Protein AF-A0A6J5KJ49-F1 (afdb_monomer)

Solvent-accessible surface area (backbone atoms only — not comparable to full-atom values): 6806 Å² total; per-residue (Å²): 137,83,83,77,79,70,84,83,79,67,76,84,74,72,82,83,77,81,93,71,60,79,87,73,70,69,66,48,43,91,82,48,82,86,81,85,76,78,80,58,76,76,77,91,36,68,55,59,63,62,57,46,61,72,64,71,74,80,80,66,90,88,57,79,77,85,80,76,70,93,54,81,57,48,60,55,72,43,35,35,68,46,40,68,31,56,62,63,75,73,41,88,72,67,77,130

Mean predicted aligned error: 12.65 Å

InterPro domains:
  IPR007859 ETF-QO/FixX, C-terminal domain [PF05187] (42-92)
  IPR040156 Electron transfer flavoprotein-ubiquinone oxidoreductase [PTHR10617] (15-89)

Sequence (96 aa):
MRFKRDASATNWIRILKHAQSDHEMLKPASECRKIDYPKPDGKLTFDRLSSVFLSYTNYDDNQPAHLTLKDPAVPINVNLRHYAGPRKSLLPGWRL

Secondary structure (DSSP, 8-state):
------GGGSSS---PPPSS-GGG-PPPGGGSPPP-PPPP-SSS---HHHHHHHTT----TTSPPSS--S-SSHIIIIIIHHHS-THHHHSTT---

Organism: NCBI:txid252970

pLDDT: mean 72.79, std 13.17, range [36.06, 86.69]

Nearest PDB structures (foldseek):
  2gmj-assembly1_A  TM=9.542E-01  e=9.829E-06  Sus scrofa

Structure (mmCIF, N/CA/C/O backbone):
data_AF-A0A6J5KJ49-F1
#
_entry.id   AF-A0A6J5KJ49-F1
#
loop_
_atom_site.group_PDB
_atom_site.id
_atom_site.type_symbol
_atom_site.label_atom_id
_atom_site.label_alt_id
_atom_site.label_comp_id
_atom_site.label_asym_id
_atom_site.label_entity_id
_atom_site.label_seq_id
_atom_site.pdbx_PDB_ins_code
_atom_site.Cartn_x
_atom_site.Cartn_y
_atom_site.Cartn_z
_atom_site.occupancy
_atom_site.B_iso_or_equiv
_atom_site.auth_seq_id
_atom_site.auth_comp_id
_atom_site.auth_asym_id
_atom_site.auth_atom_id
_atom_site.pdbx_PDB_model_num
ATOM 1 N N . MET A 1 1 ? 39.223 44.443 4.321 1.00 36.56 1 MET A N 1
ATOM 2 C CA . MET A 1 1 ? 38.906 43.455 5.377 1.00 36.56 1 MET A CA 1
ATOM 3 C C . MET A 1 1 ? 38.173 42.277 4.743 1.00 36.56 1 MET A C 1
ATOM 5 O O . MET A 1 1 ? 37.061 42.457 4.272 1.00 36.56 1 MET A O 1
ATOM 9 N N . ARG A 1 2 ? 38.811 41.103 4.626 1.00 40.94 2 ARG A N 1
ATOM 10 C CA . ARG A 1 2 ? 38.161 39.875 4.132 1.00 40.94 2 ARG A CA 1
ATOM 11 C C . ARG A 1 2 ? 37.719 39.059 5.344 1.00 40.94 2 ARG A C 1
ATOM 13 O O . ARG A 1 2 ? 38.571 38.577 6.084 1.00 40.94 2 ARG A O 1
ATOM 20 N N . PHE A 1 3 ? 36.411 38.933 5.549 1.00 43.44 3 PHE A N 1
ATOM 21 C CA . PHE A 1 3 ? 35.847 38.014 6.536 1.00 43.44 3 PHE A CA 1
ATOM 22 C C . PHE A 1 3 ? 36.212 36.581 6.130 1.00 43.44 3 PHE A C 1
ATOM 24 O O . PHE A 1 3 ? 35.725 36.066 5.122 1.00 43.44 3 PHE 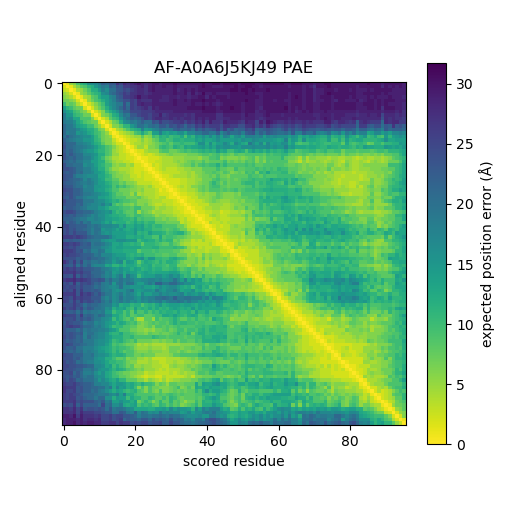A O 1
ATOM 31 N N . LYS A 1 4 ? 37.108 35.944 6.889 1.00 48.72 4 LYS A N 1
ATOM 32 C CA . LYS A 1 4 ? 37.322 34.498 6.806 1.00 48.72 4 LYS A CA 1
ATOM 33 C C . LYS A 1 4 ? 36.069 33.834 7.384 1.00 48.72 4 LYS A C 1
ATOM 35 O O . LYS A 1 4 ? 35.791 33.993 8.566 1.00 48.72 4 LYS A O 1
ATOM 40 N N . ARG A 1 5 ? 35.295 33.141 6.544 1.00 55.66 5 ARG A N 1
ATOM 41 C CA . ARG A 1 5 ? 34.233 32.238 7.007 1.00 55.66 5 ARG A CA 1
ATOM 42 C C . ARG A 1 5 ? 34.914 31.093 7.754 1.00 55.66 5 ARG A C 1
ATOM 44 O O . ARG A 1 5 ? 35.646 30.323 7.139 1.00 55.66 5 ARG A O 1
ATOM 51 N N . ASP A 1 6 ? 34.723 31.044 9.066 1.00 53.47 6 ASP A N 1
ATOM 52 C CA . ASP A 1 6 ? 35.070 29.890 9.889 1.00 53.47 6 ASP A CA 1
ATOM 53 C C . ASP A 1 6 ? 34.285 28.665 9.380 1.00 53.47 6 ASP A C 1
ATOM 55 O O . ASP A 1 6 ? 33.064 28.713 9.216 1.00 53.47 6 ASP A O 1
ATOM 59 N N . ALA A 1 7 ? 35.005 27.584 9.082 1.00 56.62 7 ALA A N 1
ATOM 60 C CA . ALA A 1 7 ? 34.465 26.313 8.611 1.00 56.62 7 ALA A CA 1
ATOM 61 C C . ALA A 1 7 ? 33.765 25.493 9.719 1.00 56.62 7 ALA A C 1
ATOM 63 O O . ALA A 1 7 ? 33.246 24.415 9.438 1.00 56.62 7 ALA A O 1
ATOM 64 N N . SER A 1 8 ? 33.721 25.975 10.967 1.00 54.97 8 SER A N 1
ATOM 65 C CA . SER A 1 8 ? 33.135 25.252 12.104 1.00 54.97 8 SER A CA 1
ATOM 66 C C . SER A 1 8 ? 31.601 25.342 12.197 1.00 54.97 8 SER A C 1
ATOM 68 O O . SER A 1 8 ? 30.977 24.558 12.910 1.00 54.97 8 SER A O 1
ATOM 70 N N . ALA A 1 9 ? 30.958 26.226 11.425 1.00 54.09 9 ALA A N 1
ATOM 71 C CA . ALA A 1 9 ? 29.527 26.520 11.555 1.00 54.09 9 ALA A CA 1
ATOM 72 C C . ALA A 1 9 ? 28.598 25.751 10.592 1.00 54.09 9 ALA A C 1
ATOM 74 O O . ALA A 1 9 ? 27.425 26.097 10.489 1.00 54.09 9 ALA A O 1
ATOM 75 N N . THR A 1 10 ? 29.066 24.734 9.857 1.00 50.66 10 THR A N 1
ATOM 76 C CA . THR A 1 10 ? 28.249 24.052 8.818 1.00 50.66 10 THR A CA 1
ATOM 77 C C . THR A 1 10 ? 27.770 22.645 9.196 1.00 50.66 10 THR A C 1
ATOM 79 O O . THR A 1 10 ? 27.166 21.967 8.371 1.00 50.66 10 THR A O 1
ATOM 82 N N . ASN A 1 11 ? 28.003 22.183 10.431 1.0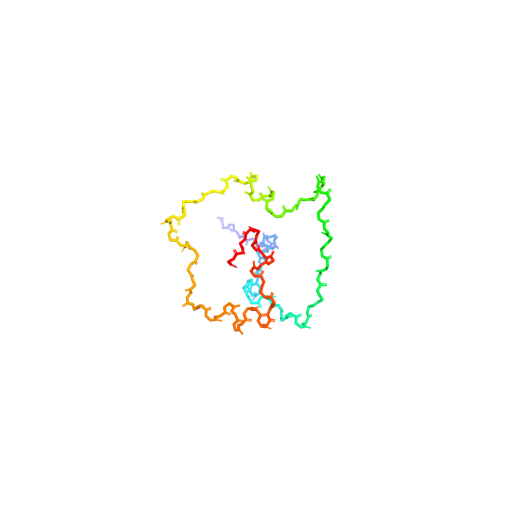0 56.12 11 ASN A N 1
ATOM 83 C CA . ASN A 1 11 ? 27.758 20.780 10.802 1.00 56.12 11 ASN A CA 1
ATOM 84 C C . ASN A 1 11 ? 26.393 20.495 11.471 1.00 56.12 11 ASN A C 1
ATOM 86 O O . ASN A 1 11 ? 26.129 19.363 11.866 1.00 56.12 11 ASN A O 1
ATOM 90 N N . TRP A 1 12 ? 25.517 21.499 11.606 1.00 54.31 12 TRP A N 1
ATOM 91 C CA . TRP A 1 12 ? 24.183 21.353 12.219 1.00 54.31 12 TRP A CA 1
ATOM 92 C C . TRP A 1 12 ? 23.066 21.073 11.203 1.00 54.31 12 TRP A C 1
ATOM 94 O O . TRP A 1 12 ? 22.009 20.578 11.581 1.00 54.31 12 TRP A O 1
ATOM 104 N N . ILE A 1 13 ? 23.309 21.300 9.908 1.00 64.94 13 ILE A N 1
ATOM 105 C CA . ILE A 1 13 ? 22.378 20.948 8.824 1.00 64.94 13 ILE A CA 1
ATOM 106 C C . ILE A 1 13 ? 22.905 19.692 8.122 1.00 64.94 13 ILE A C 1
ATOM 108 O O . ILE A 1 13 ? 23.301 19.704 6.957 1.00 64.94 13 ILE A O 1
ATOM 112 N N . ARG A 1 14 ? 22.983 18.580 8.857 1.00 67.19 14 ARG A N 1
ATOM 113 C CA . ARG A 1 14 ? 23.334 17.287 8.263 1.00 67.19 14 ARG A CA 1
ATOM 114 C C . ARG A 1 14 ? 22.105 16.723 7.552 1.00 67.19 14 ARG A C 1
ATOM 116 O O . ARG A 1 14 ? 21.222 16.160 8.188 1.00 67.19 14 ARG A O 1
ATOM 123 N N . ILE A 1 15 ? 22.063 16.855 6.228 1.00 77.69 15 ILE A N 1
ATOM 124 C CA . ILE A 1 15 ? 21.048 16.197 5.395 1.00 77.69 15 ILE A CA 1
ATOM 125 C C . ILE A 1 15 ? 21.330 14.690 5.417 1.00 77.69 15 ILE A C 1
ATOM 127 O O . ILE A 1 15 ? 22.344 14.228 4.885 1.00 77.69 15 ILE A O 1
ATOM 131 N N . LEU A 1 16 ? 20.456 13.921 6.068 1.00 81.75 16 LEU A N 1
ATOM 132 C CA . LEU A 1 16 ? 20.512 12.462 6.051 1.00 81.75 16 LEU A CA 1
ATOM 133 C C . LEU A 1 16 ? 20.078 11.966 4.668 1.00 81.75 16 LEU A C 1
ATOM 135 O O . LEU A 1 16 ? 19.041 12.373 4.152 1.00 81.75 16 LEU A O 1
ATOM 139 N N . LYS A 1 17 ? 20.894 11.106 4.055 1.00 80.56 17 LYS A N 1
ATOM 140 C CA . LYS A 1 17 ? 20.581 10.482 2.766 1.00 80.56 17 LYS A CA 1
ATOM 141 C C . LYS A 1 17 ? 19.946 9.118 3.005 1.00 80.56 17 LYS A C 1
ATOM 143 O O . LYS A 1 17 ? 20.449 8.347 3.821 1.00 80.56 17 LYS A O 1
ATOM 148 N N . HIS A 1 18 ? 18.888 8.810 2.264 1.00 80.12 18 HIS A N 1
ATOM 149 C CA . HIS A 1 18 ? 18.382 7.445 2.164 1.00 80.12 18 HIS A CA 1
ATOM 150 C C . HIS A 1 18 ? 19.379 6.583 1.381 1.00 80.12 18 HIS A C 1
ATOM 152 O O . HIS A 1 18 ? 19.993 7.055 0.424 1.00 80.12 18 HIS A O 1
ATOM 158 N N . ALA A 1 19 ? 19.566 5.337 1.818 1.00 81.25 19 ALA A N 1
ATOM 159 C CA . ALA A 1 19 ? 20.529 4.419 1.211 1.00 81.25 19 ALA A CA 1
ATOM 160 C C . ALA A 1 19 ? 19.970 3.690 -0.020 1.00 81.25 19 ALA A C 1
ATOM 162 O O . ALA A 1 19 ? 20.738 3.305 -0.896 1.00 81.25 19 ALA A O 1
ATOM 163 N N . GLN A 1 20 ? 18.653 3.486 -0.078 1.00 83.88 20 GLN A N 1
ATOM 164 C CA . GLN A 1 20 ? 17.975 2.695 -1.105 1.00 83.88 20 GLN A CA 1
ATOM 165 C C . GLN A 1 20 ? 16.606 3.297 -1.423 1.00 83.88 20 GLN A C 1
ATOM 167 O O . GLN A 1 20 ? 16.088 4.108 -0.653 1.00 83.88 20 GLN A O 1
ATOM 172 N N . SER A 1 21 ? 16.035 2.896 -2.558 1.00 85.75 21 SER A N 1
ATOM 173 C CA . SER A 1 21 ? 14.688 3.308 -2.959 1.00 85.75 21 SER A CA 1
ATOM 174 C C . SER A 1 21 ? 13.625 2.492 -2.220 1.00 85.75 21 SER A C 1
ATOM 176 O O . SER A 1 21 ? 13.787 1.285 -2.058 1.00 85.75 21 SER A O 1
ATOM 178 N N . ASP A 1 22 ? 12.487 3.099 -1.869 1.00 84.94 22 ASP A N 1
ATOM 179 C CA . ASP A 1 22 ? 11.418 2.431 -1.099 1.00 84.94 22 ASP A CA 1
ATOM 180 C C . ASP A 1 22 ? 10.917 1.121 -1.738 1.00 84.94 22 ASP A C 1
ATOM 182 O O . ASP A 1 22 ? 10.584 0.164 -1.039 1.00 84.94 22 ASP A O 1
ATOM 186 N N . HIS A 1 23 ? 10.896 1.043 -3.074 1.00 80.56 23 HIS A N 1
ATOM 187 C CA . HIS A 1 23 ? 10.439 -0.147 -3.801 1.00 80.56 23 HIS A CA 1
ATOM 188 C C . HIS A 1 23 ? 11.374 -1.362 -3.658 1.00 80.56 23 HIS A C 1
ATOM 190 O O . HIS A 1 23 ? 10.939 -2.488 -3.885 1.00 80.56 23 HIS A O 1
ATOM 196 N N . GLU A 1 24 ? 12.631 -1.146 -3.264 1.00 84.12 24 GLU A N 1
ATOM 197 C CA . GLU A 1 24 ? 13.638 -2.194 -3.049 1.00 84.12 24 GLU A CA 1
ATOM 198 C C . GLU A 1 24 ? 13.632 -2.712 -1.604 1.00 84.12 24 GLU A C 1
ATOM 200 O O . GLU A 1 24 ? 14.234 -3.739 -1.305 1.00 84.12 24 GLU A O 1
ATOM 205 N N . MET A 1 25 ? 12.940 -2.020 -0.693 1.00 84.88 25 MET A N 1
ATOM 206 C CA . MET A 1 25 ? 12.949 -2.335 0.739 1.00 84.88 25 MET A CA 1
ATOM 207 C C . MET A 1 25 ? 11.978 -3.461 1.130 1.00 84.88 25 MET A C 1
ATOM 209 O O . MET A 1 25 ? 11.907 -3.844 2.302 1.00 84.88 25 MET A O 1
ATOM 213 N N . LEU A 1 26 ? 11.212 -4.000 0.176 1.00 82.75 26 LEU A N 1
ATOM 214 C CA . LEU A 1 26 ? 10.308 -5.120 0.421 1.00 82.75 26 LEU A CA 1
ATOM 215 C C . LEU A 1 26 ? 11.096 -6.413 0.640 1.00 82.75 26 LEU A C 1
ATOM 217 O O . LEU A 1 26 ? 11.869 -6.849 -0.210 1.00 82.75 26 LEU A O 1
ATOM 221 N N . LYS A 1 27 ? 10.821 -7.076 1.763 1.00 84.25 27 LYS A N 1
ATOM 222 C CA . LYS A 1 27 ? 11.324 -8.421 2.047 1.00 84.25 27 LYS A CA 1
ATOM 223 C C . LYS A 1 27 ? 10.354 -9.483 1.525 1.00 84.25 27 LYS A C 1
ATOM 225 O O . LYS A 1 27 ? 9.141 -9.245 1.571 1.00 84.25 27 LYS A O 1
ATOM 230 N N . PRO A 1 28 ? 10.845 -10.646 1.062 1.00 86.06 28 PRO A N 1
ATOM 231 C CA . PRO A 1 28 ? 9.991 -11.768 0.691 1.00 86.06 28 PRO A CA 1
ATOM 232 C C . PRO A 1 28 ? 9.020 -12.137 1.816 1.00 86.06 28 PRO A C 1
ATOM 234 O O . PRO A 1 28 ? 9.366 -12.102 2.997 1.00 86.06 28 PRO A O 1
ATOM 237 N N . ALA A 1 29 ? 7.799 -12.534 1.461 1.00 82.81 29 ALA A N 1
ATOM 238 C CA . ALA A 1 29 ? 6.766 -12.871 2.439 1.00 82.81 29 ALA A CA 1
ATOM 239 C C . ALA A 1 29 ? 7.162 -14.053 3.342 1.00 82.81 29 ALA A C 1
ATOM 241 O O . ALA A 1 29 ? 6.710 -14.124 4.480 1.00 82.81 29 ALA A O 1
ATOM 242 N N . SER A 1 30 ? 8.031 -14.948 2.861 1.00 82.44 30 SER A N 1
ATOM 243 C CA . SER A 1 30 ? 8.597 -16.061 3.634 1.00 82.44 30 SER A CA 1
ATOM 244 C C . SER A 1 30 ? 9.502 -15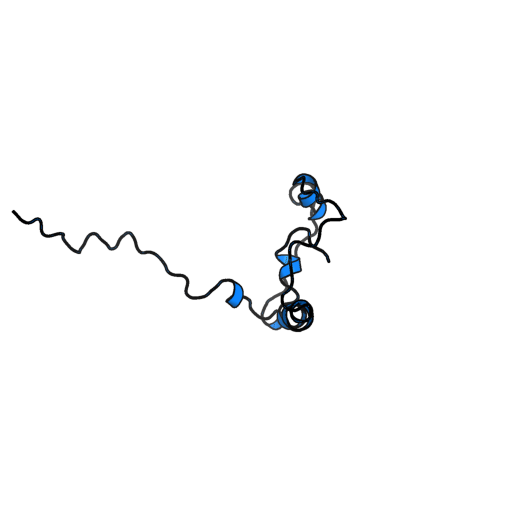.615 4.784 1.00 82.44 30 SER A C 1
ATOM 246 O O . SER A 1 30 ? 9.664 -16.355 5.748 1.00 82.44 30 SER A O 1
ATOM 248 N N . GLU A 1 31 ? 10.088 -14.421 4.697 1.00 86.69 31 GLU A N 1
ATOM 249 C CA . GLU A 1 31 ? 10.997 -13.867 5.709 1.00 86.69 31 GLU A CA 1
ATOM 250 C C . GLU A 1 31 ? 10.274 -12.964 6.720 1.00 86.69 31 GLU A C 1
ATOM 252 O O . GLU A 1 31 ? 10.866 -12.505 7.699 1.00 86.69 31 GLU A O 1
ATOM 257 N N . CYS A 1 32 ? 8.984 -12.703 6.501 1.00 86.38 32 CYS A N 1
ATOM 258 C CA . CYS A 1 32 ? 8.178 -11.807 7.318 1.00 86.38 32 CYS A CA 1
ATOM 259 C C . CYS A 1 32 ? 7.139 -12.584 8.128 1.00 86.38 32 CYS A C 1
ATOM 261 O O . CYS A 1 32 ? 6.420 -13.440 7.613 1.00 86.38 32 CYS A O 1
ATOM 263 N N . ARG A 1 33 ? 6.976 -12.224 9.407 1.00 83.38 33 ARG A N 1
ATOM 264 C CA . ARG A 1 33 ? 5.858 -12.736 10.206 1.00 83.38 33 ARG A CA 1
ATOM 265 C C . ARG A 1 33 ? 4.562 -12.092 9.726 1.00 83.38 33 ARG A C 1
ATOM 267 O O . ARG A 1 33 ? 4.452 -10.866 9.698 1.00 83.38 33 ARG A O 1
ATOM 274 N N . LYS A 1 34 ? 3.562 -12.915 9.409 1.00 80.00 34 LYS A N 1
ATOM 275 C CA . LYS A 1 34 ? 2.217 -12.428 9.093 1.00 80.00 34 LYS A CA 1
ATOM 276 C C . LYS A 1 34 ? 1.665 -11.632 10.280 1.00 80.00 34 LYS A C 1
ATOM 278 O O . LYS A 1 34 ? 1.677 -12.115 11.411 1.00 80.00 34 LYS A O 1
ATOM 283 N N . ILE A 1 35 ? 1.199 -10.417 10.011 1.00 82.50 35 ILE A N 1
ATOM 284 C CA . ILE A 1 35 ? 0.532 -9.570 11.002 1.00 82.50 35 ILE A CA 1
ATOM 285 C C . ILE A 1 35 ? -0.948 -9.947 11.005 1.00 82.50 35 ILE A C 1
ATOM 287 O O . ILE A 1 35 ? -1.585 -9.945 9.948 1.00 82.50 35 ILE A O 1
ATOM 291 N N . ASP A 1 36 ? -1.474 -10.296 12.177 1.00 83.25 36 ASP A N 1
ATOM 292 C CA . ASP A 1 36 ? -2.903 -10.525 12.366 1.00 83.25 36 ASP A CA 1
ATOM 293 C C . ASP A 1 36 ? -3.560 -9.212 12.793 1.00 83.25 36 ASP A C 1
ATOM 295 O O . ASP A 1 36 ? -3.297 -8.696 13.880 1.00 83.25 36 ASP A O 1
ATOM 299 N N . TYR A 1 37 ? -4.347 -8.627 11.893 1.00 82.62 37 TYR A N 1
ATOM 300 C CA . TYR A 1 37 ? -5.073 -7.395 12.172 1.00 82.62 37 TYR A CA 1
ATOM 301 C C . TYR A 1 37 ? -6.448 -7.759 12.741 1.00 82.62 37 TYR A C 1
ATOM 303 O O . TYR A 1 37 ? -7.208 -8.454 12.057 1.00 82.62 37 TYR A O 1
ATOM 311 N N . PRO A 1 38 ? -6.797 -7.296 13.955 1.00 85.81 38 PRO A N 1
ATOM 312 C CA . PRO A 1 38 ? -8.105 -7.569 14.529 1.00 85.81 38 PRO A CA 1
ATOM 313 C C . PRO A 1 38 ? -9.212 -6.962 13.662 1.00 85.81 38 PRO A C 1
ATOM 315 O O . PRO A 1 38 ? -9.012 -5.977 12.945 1.00 85.81 38 PRO A O 1
ATOM 318 N N . LYS A 1 39 ? -10.401 -7.566 13.727 1.00 83.81 39 LYS A N 1
ATOM 319 C CA . LYS A 1 39 ? -11.581 -7.041 13.036 1.00 83.81 39 LYS A CA 1
ATOM 320 C C . LYS A 1 39 ? -11.936 -5.647 13.579 1.00 83.81 39 LYS A C 1
ATOM 322 O O . LYS A 1 39 ? -11.779 -5.430 14.781 1.00 83.81 39 LYS A O 1
ATOM 327 N N . PRO A 1 40 ? -12.428 -4.734 12.722 1.00 85.31 40 PRO A N 1
ATOM 328 C CA . PRO A 1 40 ? -12.840 -3.405 13.154 1.00 85.31 40 PRO A CA 1
ATOM 329 C C . PRO A 1 40 ? -14.002 -3.484 14.153 1.00 85.31 40 PRO A C 1
ATOM 331 O O . PRO A 1 40 ? -14.891 -4.326 14.019 1.00 85.31 40 PRO A O 1
ATOM 334 N N . ASP A 1 41 ? -13.979 -2.601 15.147 1.00 83.88 41 ASP A N 1
ATOM 335 C CA . ASP A 1 41 ? -14.943 -2.521 16.252 1.00 83.88 41 ASP A CA 1
ATOM 336 C C . ASP A 1 41 ? -16.134 -1.581 15.977 1.00 83.88 41 ASP A C 1
ATOM 338 O O . ASP A 1 41 ? -17.077 -1.529 16.768 1.00 83.88 41 ASP A O 1
ATOM 342 N N . GLY A 1 42 ? -16.101 -0.832 14.868 1.00 76.50 42 GLY A N 1
ATOM 343 C CA . GLY A 1 42 ? -17.151 0.096 14.444 1.00 76.50 42 GLY A CA 1
ATOM 344 C C . GLY A 1 42 ? -17.266 1.367 15.293 1.00 76.50 42 GLY A C 1
ATOM 345 O O . GLY A 1 42 ? -18.216 2.125 15.107 1.00 76.50 42 GLY A O 1
ATOM 346 N N . LYS A 1 43 ? -16.333 1.603 16.228 1.00 78.38 43 LYS A N 1
ATOM 347 C CA . LYS A 1 43 ? -16.319 2.783 17.113 1.00 78.38 43 LYS A CA 1
ATOM 348 C C . LYS A 1 43 ? -15.038 3.591 16.958 1.00 78.38 43 LYS A C 1
ATOM 350 O O . LYS A 1 43 ? -15.101 4.791 16.712 1.00 78.38 43 LYS A O 1
ATOM 355 N N . LEU A 1 44 ? -13.890 2.933 17.117 1.00 78.00 44 LEU A N 1
ATOM 356 C CA . LEU A 1 44 ? -12.563 3.532 16.947 1.00 78.00 44 LEU A CA 1
ATOM 357 C C . LEU A 1 4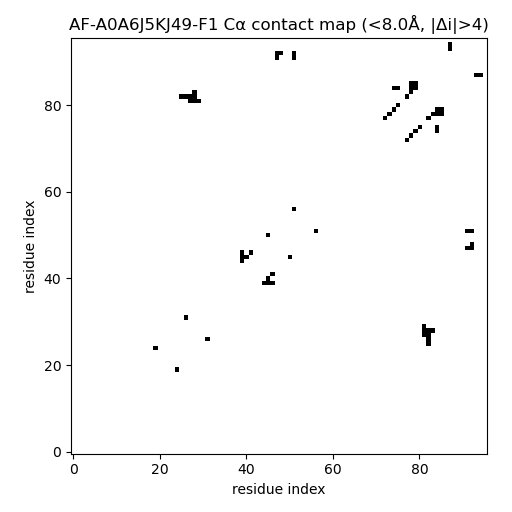4 ? -11.895 3.058 15.655 1.00 78.00 44 LEU A C 1
ATOM 359 O O . LEU A 1 44 ? -11.074 3.765 15.076 1.00 78.00 44 LEU A O 1
ATOM 363 N N . THR A 1 45 ? -12.253 1.865 15.193 1.00 79.62 45 THR A N 1
ATOM 364 C CA . THR A 1 45 ? -11.716 1.216 14.003 1.00 79.62 45 THR A CA 1
ATOM 365 C C . THR A 1 45 ? -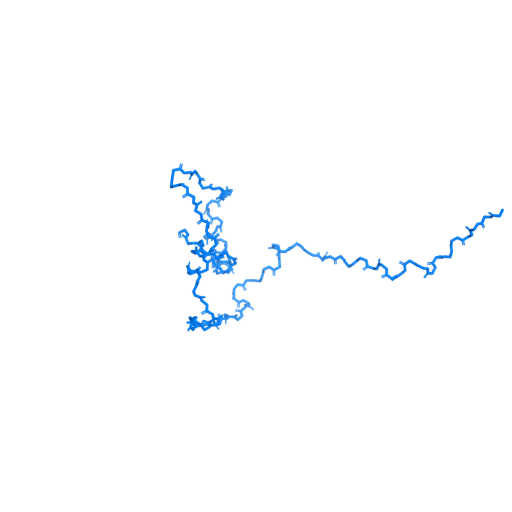12.858 0.833 13.074 1.00 79.62 45 THR A C 1
ATOM 367 O O . THR A 1 45 ? -13.835 0.205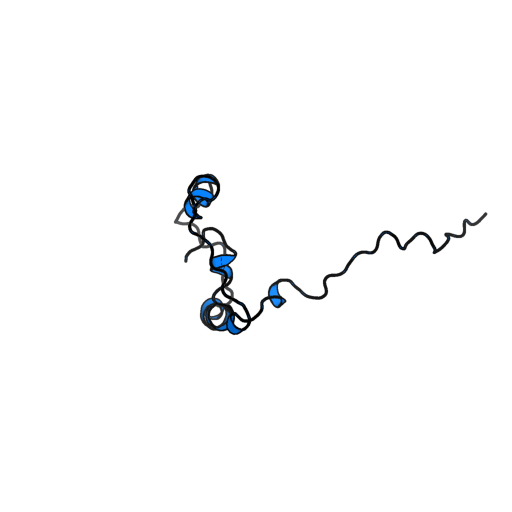 13.479 1.00 79.62 45 THR A O 1
ATOM 370 N N . PHE A 1 46 ? -12.732 1.209 11.808 1.00 81.94 46 PHE A N 1
ATOM 371 C CA . PHE A 1 46 ? -13.753 0.988 10.789 1.00 81.94 46 PHE A CA 1
ATOM 372 C C . PHE A 1 46 ? -13.214 0.071 9.699 1.00 81.94 46 PHE A C 1
ATOM 374 O O . PHE A 1 46 ? -12.002 -0.070 9.512 1.00 81.94 46 PHE A O 1
ATOM 381 N N . ASP A 1 47 ? -14.117 -0.582 8.980 1.00 82.06 47 ASP A N 1
ATOM 382 C CA . ASP A 1 47 ? -13.745 -1.338 7.799 1.00 82.06 47 ASP A CA 1
ATOM 383 C C . ASP A 1 47 ? -13.302 -0.402 6.659 1.00 82.06 47 ASP A C 1
ATOM 385 O O . ASP A 1 47 ? -13.582 0.800 6.628 1.00 82.06 47 ASP A O 1
ATOM 389 N N . ARG A 1 48 ? -12.586 -0.974 5.688 1.00 74.00 48 ARG A N 1
ATOM 390 C CA . ARG A 1 48 ? -12.021 -0.208 4.571 1.00 74.00 48 ARG A CA 1
ATOM 391 C C . ARG A 1 48 ? -13.096 0.418 3.676 1.00 74.00 48 ARG A C 1
ATOM 393 O O . ARG A 1 48 ? -12.836 1.481 3.125 1.00 74.00 48 ARG A O 1
ATOM 400 N N . LEU A 1 49 ? -14.264 -0.211 3.511 1.00 76.25 49 LEU A N 1
ATOM 401 C CA . LEU A 1 49 ? -15.316 0.293 2.621 1.00 76.25 49 LEU A CA 1
ATOM 402 C C . LEU A 1 49 ? -16.010 1.505 3.233 1.00 76.25 49 LEU A C 1
ATOM 404 O O . LEU A 1 49 ? -16.209 2.489 2.529 1.00 76.25 49 LEU A O 1
ATOM 408 N N . SER A 1 50 ? -16.272 1.485 4.541 1.00 74.69 50 SER A N 1
ATOM 409 C CA . SER A 1 50 ? -16.771 2.659 5.266 1.00 74.69 50 SER A CA 1
ATOM 410 C C . SER A 1 50 ? -15.823 3.855 5.127 1.00 74.69 50 SER A C 1
ATOM 412 O O . SER A 1 50 ? -16.265 4.979 4.902 1.00 74.69 50 SER A O 1
ATOM 414 N N . SER A 1 51 ? -14.506 3.623 5.171 1.00 71.94 51 SER A N 1
ATOM 415 C CA . SER A 1 51 ? -13.518 4.691 4.967 1.00 71.94 51 SER A CA 1
ATOM 416 C C . SER A 1 51 ? -13.489 5.232 3.532 1.00 71.94 51 SER A C 1
ATOM 418 O O . SER A 1 51 ? -13.305 6.434 3.355 1.00 71.94 51 SER A O 1
ATOM 420 N N . VAL A 1 52 ? -13.657 4.377 2.517 1.00 75.12 52 VAL A N 1
ATOM 421 C CA . VAL A 1 52 ? -13.718 4.798 1.102 1.00 75.12 52 VAL A CA 1
ATOM 422 C C . VAL A 1 52 ? -15.035 5.511 0.795 1.00 75.12 52 VAL A C 1
ATOM 424 O O . VAL A 1 52 ? -15.052 6.493 0.065 1.00 75.12 52 VAL A O 1
ATOM 427 N N . PHE A 1 53 ? -16.139 5.072 1.393 1.00 74.00 53 PHE A N 1
ATOM 428 C CA . PHE A 1 53 ? -17.428 5.740 1.253 1.00 74.00 53 PHE A CA 1
ATOM 429 C C . PHE A 1 53 ? -17.379 7.177 1.795 1.00 74.00 53 PHE A C 1
ATOM 431 O O . PHE A 1 53 ? -17.846 8.111 1.145 1.00 74.00 53 PHE A O 1
ATOM 438 N N . LEU A 1 54 ? -16.734 7.377 2.949 1.00 74.88 54 LEU A N 1
ATOM 439 C CA . LEU A 1 54 ? -16.564 8.701 3.552 1.00 74.88 54 LEU A CA 1
ATOM 440 C C . LEU A 1 54 ? -15.609 9.622 2.782 1.00 74.88 54 LEU A C 1
ATOM 442 O O . LEU A 1 54 ? -15.663 10.834 2.974 1.00 74.88 54 LEU A O 1
ATOM 446 N N . SER A 1 55 ? -14.741 9.090 1.917 1.00 74.56 55 SER A N 1
ATOM 447 C CA . SER A 1 55 ? -13.802 9.919 1.153 1.00 74.56 55 SER A CA 1
ATOM 448 C C . SER A 1 55 ? -14.446 10.618 -0.047 1.00 74.56 55 SER A C 1
ATOM 450 O O . SER A 1 55 ? -13.778 11.410 -0.709 1.00 74.56 55 SER A O 1
ATOM 452 N N . TYR A 1 56 ? -15.726 10.334 -0.336 1.00 69.75 56 TYR A N 1
ATOM 453 C CA . TYR A 1 56 ? -16.472 10.886 -1.473 1.00 69.75 56 TYR A CA 1
ATOM 454 C C . TYR A 1 56 ? -15.794 10.626 -2.835 1.00 69.75 56 TYR A C 1
ATOM 456 O O . TYR A 1 56 ? -16.046 11.315 -3.824 1.00 69.75 56 TYR A O 1
ATOM 464 N N . THR A 1 57 ? -14.919 9.618 -2.906 1.00 69.75 57 THR A N 1
ATOM 465 C CA . THR A 1 57 ? -14.250 9.231 -4.152 1.00 69.75 57 THR A CA 1
ATOM 466 C C . THR A 1 57 ? -15.218 8.456 -5.042 1.00 69.75 57 THR A C 1
ATOM 468 O 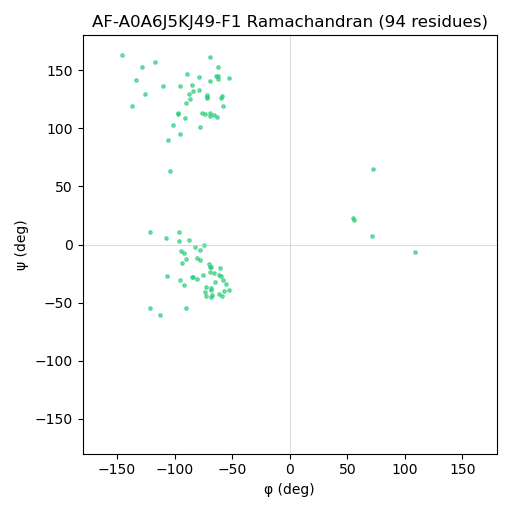O . THR A 1 57 ? -15.642 7.359 -4.697 1.00 69.75 57 THR A O 1
ATOM 471 N N . ASN A 1 58 ? -15.583 9.040 -6.184 1.00 73.88 58 ASN A N 1
ATOM 472 C CA . ASN A 1 58 ? -16.454 8.429 -7.187 1.00 73.88 58 ASN A CA 1
ATOM 473 C C . ASN A 1 58 ? -15.835 8.617 -8.577 1.00 73.88 58 ASN A C 1
ATOM 475 O O . ASN A 1 58 ? -15.280 9.677 -8.870 1.00 73.88 58 ASN A O 1
ATOM 479 N N . TYR A 1 59 ? -15.946 7.596 -9.423 1.00 71.44 59 TYR A N 1
ATOM 480 C CA . TYR A 1 59 ? -15.531 7.614 -10.826 1.00 71.44 59 TYR A CA 1
ATOM 481 C C . TYR A 1 59 ? -16.698 7.119 -11.684 1.00 71.44 59 TYR A C 1
ATOM 483 O O . TYR A 1 59 ? -17.537 6.365 -11.198 1.00 71.44 59 TYR A O 1
ATOM 491 N N . ASP A 1 60 ? -16.765 7.559 -12.936 1.00 71.19 60 ASP A N 1
ATOM 492 C CA . ASP A 1 60 ? -17.742 7.056 -13.906 1.00 71.19 60 ASP A CA 1
ATOM 493 C C . ASP A 1 60 ? -17.264 5.696 -14.446 1.00 71.19 60 ASP A C 1
ATOM 495 O O . ASP A 1 60 ? -16.096 5.558 -14.824 1.00 71.19 60 ASP A O 1
ATOM 499 N N . ASP A 1 61 ? -18.155 4.702 -14.482 1.00 71.00 61 ASP A N 1
ATOM 500 C CA . ASP A 1 61 ? -17.861 3.324 -14.898 1.00 71.00 61 ASP A CA 1
ATOM 501 C C . ASP A 1 61 ? -17.351 3.222 -1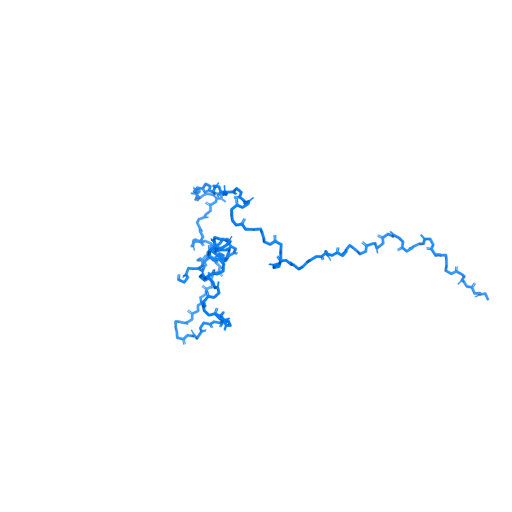6.348 1.00 71.00 61 ASP A C 1
ATOM 503 O O . ASP A 1 61 ? -16.690 2.247 -16.707 1.00 71.00 61 ASP A O 1
ATOM 507 N N . ASN A 1 62 ? -17.609 4.234 -17.185 1.00 75.81 62 ASN A N 1
ATOM 508 C CA . ASN A 1 62 ? -17.125 4.289 -18.568 1.00 75.81 62 ASN A CA 1
ATOM 509 C C . ASN A 1 62 ? -15.725 4.911 -18.720 1.00 75.81 62 ASN A C 1
ATOM 511 O O . ASN A 1 62 ? -15.246 5.081 -19.846 1.00 75.81 62 ASN A O 1
ATOM 515 N N . GLN A 1 63 ? -15.048 5.271 -17.625 1.00 77.44 63 GLN A N 1
ATOM 516 C CA . GLN A 1 63 ? -13.683 5.791 -17.691 1.00 77.44 63 GLN A CA 1
ATOM 517 C C . GLN A 1 63 ? -12.644 4.661 -17.722 1.00 77.44 63 GLN A C 1
ATOM 519 O O . GLN A 1 63 ? -12.740 3.695 -16.962 1.00 77.44 63 GLN A O 1
ATOM 524 N N . PRO A 1 64 ? -11.601 4.767 -18.567 1.00 80.50 64 PRO A N 1
ATOM 525 C CA . PRO A 1 64 ? -10.536 3.776 -18.591 1.00 80.50 64 PRO A CA 1
ATOM 526 C C . PRO A 1 64 ? -9.771 3.766 -17.262 1.00 80.50 64 PRO A C 1
ATOM 528 O O . PRO A 1 64 ? -9.543 4.807 -16.640 1.00 80.50 64 PRO A O 1
ATOM 531 N N . ALA A 1 65 ? -9.322 2.581 -16.845 1.00 78.56 65 ALA A N 1
ATOM 532 C CA . ALA A 1 65 ? -8.531 2.426 -15.631 1.00 78.56 65 ALA A CA 1
ATOM 533 C C . ALA A 1 65 ? -7.256 3.286 -15.696 1.00 78.56 65 ALA A C 1
ATOM 535 O O . ALA A 1 65 ? -6.385 3.083 -16.541 1.00 78.56 65 ALA A O 1
ATOM 536 N N . HIS A 1 66 ? -7.129 4.226 -14.762 1.00 76.69 66 HIS A N 1
ATOM 537 C CA . HIS A 1 66 ? -6.020 5.182 -14.728 1.00 76.69 66 HIS A CA 1
ATOM 538 C C . HIS A 1 66 ? -4.713 4.588 -14.173 1.00 76.69 66 HIS A C 1
ATOM 540 O O . HIS A 1 66 ? -3.643 5.170 -14.339 1.00 76.69 66 HIS A O 1
ATOM 546 N N . LEU A 1 67 ? -4.771 3.409 -13.542 1.00 80.88 67 LEU A N 1
ATOM 547 C CA . LEU A 1 67 ? -3.590 2.630 -13.170 1.00 80.88 67 LEU A CA 1
ATOM 548 C C . LEU A 1 67 ? -3.284 1.587 -14.245 1.00 80.88 67 LEU A C 1
ATOM 550 O O . LEU A 1 67 ? -3.806 0.472 -14.224 1.00 80.88 67 LEU A O 1
ATOM 554 N N . THR A 1 68 ? -2.384 1.932 -15.158 1.00 81.38 68 THR A N 1
ATOM 555 C CA . THR A 1 68 ? -1.961 1.039 -16.239 1.00 81.38 68 THR A CA 1
ATOM 556 C C . THR A 1 68 ? -0.801 0.147 -15.806 1.00 81.38 68 THR A C 1
ATOM 558 O O . THR A 1 68 ? 0.218 0.625 -15.298 1.00 81.38 68 THR A O 1
ATOM 561 N N . LEU A 1 69 ? -0.924 -1.160 -16.036 1.00 82.88 69 LEU A N 1
ATOM 562 C CA . LEU A 1 69 ? 0.174 -2.107 -15.848 1.00 82.88 69 LEU A CA 1
ATOM 563 C C . LEU A 1 69 ? 1.062 -2.120 -17.094 1.00 82.88 69 LEU A C 1
ATOM 565 O O . LEU A 1 69 ? 0.559 -2.252 -18.203 1.00 82.88 69 LEU A O 1
ATOM 569 N N . LYS A 1 70 ? 2.383 -2.029 -16.902 1.00 82.31 70 LYS A N 1
ATOM 570 C CA . LYS A 1 70 ? 3.351 -2.253 -17.990 1.00 82.31 70 LYS A CA 1
ATOM 571 C C . LYS A 1 70 ? 3.374 -3.718 -18.429 1.00 82.31 70 LYS A C 1
ATOM 573 O O . LYS A 1 70 ? 3.474 -3.998 -19.613 1.00 82.31 70 LYS A O 1
ATOM 578 N N . ASP A 1 71 ? 3.269 -4.627 -17.463 1.00 83.50 71 ASP A N 1
ATOM 579 C CA . ASP A 1 71 ? 3.177 -6.066 -17.688 1.00 83.50 71 ASP A CA 1
ATOM 580 C C . ASP A 1 71 ? 2.091 -6.648 -16.759 1.00 83.50 71 ASP A C 1
ATOM 582 O O . ASP A 1 71 ? 2.207 -6.527 -15.530 1.00 83.50 71 ASP A O 1
ATOM 586 N N . PRO A 1 72 ? 1.022 -7.252 -17.309 1.00 82.56 72 PRO A N 1
ATOM 587 C CA . PRO A 1 72 ? -0.047 -7.858 -16.521 1.00 82.56 72 PRO A CA 1
ATOM 588 C C . PRO A 1 72 ? 0.374 -9.145 -15.790 1.00 82.56 72 PRO A C 1
ATOM 590 O O . PRO A 1 72 ? -0.305 -9.549 -14.846 1.00 82.56 72 PRO A O 1
ATOM 593 N N . ALA A 1 73 ? 1.485 -9.783 -16.167 1.00 83.69 73 ALA A N 1
ATOM 594 C CA . ALA A 1 73 ? 1.963 -11.016 -15.547 1.00 83.69 73 ALA A CA 1
ATOM 595 C C . ALA A 1 73 ? 2.723 -10.769 -14.231 1.00 83.69 73 ALA A C 1
ATOM 597 O O . ALA A 1 73 ? 2.673 -11.599 -13.319 1.00 83.69 73 ALA A O 1
ATOM 598 N N . VAL A 1 74 ? 3.392 -9.618 -14.089 1.00 83.44 74 VAL A N 1
ATOM 599 C CA . VAL A 1 74 ? 4.227 -9.269 -12.919 1.00 83.44 74 VAL A CA 1
ATOM 600 C C . VAL A 1 74 ? 3.453 -9.267 -11.588 1.00 83.44 74 VAL A C 1
ATOM 602 O O . VAL A 1 74 ? 3.951 -9.842 -10.614 1.00 83.44 74 VAL A O 1
ATOM 605 N N . PRO A 1 75 ? 2.229 -8.702 -11.485 1.00 79.19 75 PRO A N 1
ATOM 606 C CA . PRO A 1 75 ? 1.460 -8.739 -10.240 1.00 79.19 75 PRO A CA 1
ATOM 607 C C . PRO A 1 75 ? 1.173 -10.154 -9.723 1.00 79.19 75 PRO A C 1
ATOM 609 O O . PRO A 1 75 ? 1.082 -10.356 -8.512 1.00 79.19 75 PRO A O 1
ATOM 612 N N . ILE A 1 76 ? 1.045 -11.129 -10.625 1.00 79.44 76 ILE A N 1
ATOM 613 C CA . ILE A 1 76 ? 0.735 -12.520 -10.283 1.00 79.44 76 ILE A CA 1
ATOM 614 C C . ILE A 1 76 ? 2.028 -13.301 -10.057 1.00 79.44 76 ILE A C 1
ATOM 616 O O . ILE A 1 76 ? 2.221 -13.885 -8.993 1.00 79.44 76 ILE A O 1
ATOM 620 N N . ASN A 1 77 ? 2.932 -13.290 -11.035 1.00 81.56 77 ASN A N 1
ATOM 621 C CA . ASN A 1 77 ? 4.118 -14.141 -11.030 1.00 81.56 77 ASN A CA 1
ATOM 622 C C . ASN A 1 77 ? 5.197 -13.665 -10.060 1.00 81.56 77 ASN A C 1
ATOM 624 O O . ASN A 1 77 ? 5.963 -14.493 -9.580 1.00 81.56 77 ASN A O 1
ATOM 628 N N . VAL A 1 78 ? 5.243 -12.367 -9.750 1.00 81.12 78 VAL A N 1
ATOM 629 C CA . VAL A 1 78 ? 6.265 -11.800 -8.866 1.00 81.12 78 VAL A CA 1
ATOM 630 C C . VAL A 1 78 ? 5.643 -11.322 -7.562 1.00 81.12 78 VAL A C 1
ATOM 632 O O . VAL A 1 78 ? 5.950 -11.852 -6.494 1.00 81.12 78 VAL A O 1
ATOM 635 N N . ASN A 1 79 ? 4.715 -10.365 -7.632 1.00 77.25 79 ASN A N 1
ATOM 636 C CA . ASN A 1 79 ? 4.225 -9.691 -6.428 1.00 77.25 79 ASN A CA 1
ATOM 637 C C . ASN A 1 79 ? 3.418 -10.628 -5.525 1.00 77.25 79 ASN A C 1
ATOM 639 O O . ASN A 1 79 ? 3.601 -10.610 -4.309 1.00 77.25 79 ASN A O 1
ATOM 643 N N . LEU A 1 80 ? 2.528 -11.445 -6.095 1.00 77.06 80 LEU A N 1
ATOM 644 C CA . LEU A 1 80 ? 1.750 -12.404 -5.314 1.00 77.06 80 LEU A CA 1
ATOM 645 C C . LEU A 1 80 ? 2.613 -13.575 -4.832 1.00 77.06 80 LEU A C 1
ATOM 647 O O . LEU A 1 80 ? 2.522 -13.936 -3.662 1.00 77.06 80 LEU A O 1
ATOM 651 N N . ARG A 1 81 ? 3.460 -14.139 -5.704 1.00 80.00 81 ARG A N 1
ATOM 652 C CA . ARG A 1 81 ? 4.278 -15.318 -5.373 1.00 80.00 81 ARG A CA 1
ATOM 653 C C . ARG A 1 81 ? 5.369 -15.033 -4.343 1.00 80.00 81 ARG A C 1
ATOM 655 O O . ARG A 1 81 ? 5.518 -15.816 -3.414 1.00 80.00 81 ARG A O 1
ATOM 662 N N . HIS A 1 82 ? 6.110 -13.933 -4.480 1.00 80.00 82 HIS A N 1
ATOM 663 C CA . HIS A 1 82 ? 7.254 -13.644 -3.605 1.00 80.00 82 HIS A CA 1
ATOM 664 C C . HIS A 1 82 ? 6.904 -12.731 -2.425 1.00 80.00 82 HIS A C 1
ATOM 666 O O . HIS A 1 82 ? 7.484 -12.874 -1.353 1.00 80.00 82 HIS A O 1
ATOM 672 N N . TYR A 1 83 ? 5.933 -11.827 -2.587 1.00 79.62 83 TYR A N 1
ATOM 673 C CA . TYR A 1 83 ? 5.630 -10.776 -1.604 1.00 79.62 83 TYR A CA 1
ATOM 674 C C . TYR A 1 83 ? 4.190 -10.823 -1.068 1.00 79.62 83 TYR A C 1
ATOM 676 O O . TYR A 1 83 ? 3.745 -9.878 -0.420 1.00 79.62 83 TYR A O 1
ATOM 684 N N . ALA A 1 84 ? 3.438 -11.896 -1.341 1.00 76.88 84 ALA A N 1
ATOM 685 C CA . ALA A 1 84 ? 2.035 -12.060 -0.939 1.00 76.88 84 ALA A CA 1
ATOM 686 C C . ALA A 1 84 ? 1.089 -10.922 -1.398 1.00 76.88 84 ALA A C 1
ATOM 688 O O . ALA A 1 84 ? 0.008 -10.729 -0.841 1.00 76.88 84 ALA A O 1
ATOM 689 N N . GLY A 1 85 ? 1.458 -10.185 -2.452 1.00 70.12 85 GLY A N 1
ATOM 690 C CA . GLY A 1 85 ? 0.631 -9.141 -3.058 1.00 70.12 85 GLY A CA 1
ATOM 691 C C . GLY A 1 85 ? 0.525 -7.869 -2.203 1.00 70.12 85 GLY A C 1
ATOM 692 O O . GLY A 1 85 ? -0.587 -7.507 -1.804 1.00 70.12 85 GLY A O 1
ATOM 693 N N . PRO A 1 86 ? 1.630 -7.128 -1.984 1.00 71.06 86 PRO A N 1
ATOM 694 C CA . PRO A 1 86 ? 1.692 -5.988 -1.058 1.00 71.06 86 PRO A CA 1
ATOM 695 C C . PRO A 1 86 ? 0.704 -4.868 -1.412 1.00 71.06 86 PRO A C 1
ATOM 697 O O . PRO A 1 86 ? 0.185 -4.189 -0.527 1.00 71.06 86 PRO A O 1
ATOM 700 N N . ARG A 1 87 ? 0.343 -4.737 -2.698 1.00 63.66 87 ARG A N 1
ATOM 701 C CA . ARG A 1 87 ? -0.672 -3.790 -3.185 1.00 63.66 87 ARG A CA 1
ATOM 702 C C . ARG A 1 87 ? -2.008 -3.914 -2.438 1.00 63.66 87 ARG A C 1
ATOM 704 O O . ARG A 1 87 ? -2.612 -2.896 -2.132 1.00 63.66 87 ARG A O 1
ATOM 711 N N . LYS A 1 88 ? -2.449 -5.133 -2.100 1.00 60.16 88 LYS A N 1
ATOM 712 C CA . LYS A 1 88 ? -3.728 -5.365 -1.397 1.00 60.16 88 LYS A CA 1
ATOM 713 C C . LYS A 1 88 ? -3.716 -4.863 0.051 1.00 60.16 88 LYS A C 1
ATOM 715 O O . LYS A 1 88 ? -4.774 -4.622 0.636 1.00 60.16 88 LYS A O 1
ATOM 720 N N . SER A 1 89 ? -2.531 -4.752 0.648 1.00 61.19 89 SER A N 1
ATOM 721 C CA . SER A 1 89 ? -2.368 -4.225 2.002 1.00 61.19 89 SER A CA 1
ATOM 722 C C . SER A 1 89 ? -2.108 -2.721 2.006 1.00 61.19 89 SER A C 1
ATOM 724 O O . SER A 1 89 ? -2.574 -2.046 2.916 1.00 61.19 89 SER A O 1
ATOM 726 N N . LEU A 1 90 ? -1.389 -2.212 1.000 1.00 61.66 90 LEU A N 1
ATOM 727 C CA . LEU A 1 90 ? -0.987 -0.806 0.903 1.00 61.66 90 LEU A CA 1
ATOM 728 C C . LEU A 1 90 ? -2.060 0.098 0.281 1.00 61.66 90 LEU A C 1
ATOM 730 O O . LEU A 1 90 ? -2.095 1.280 0.601 1.00 61.66 90 LEU A O 1
ATOM 734 N N . LEU A 1 91 ? -2.928 -0.428 -0.592 1.00 59.78 91 LEU A N 1
ATOM 735 C CA . LEU A 1 91 ? -4.009 0.352 -1.199 1.00 59.78 91 LEU A CA 1
ATOM 736 C C . LEU A 1 91 ? -5.332 0.135 -0.443 1.00 59.78 91 LEU A C 1
ATOM 738 O O . LEU A 1 91 ? -5.895 -0.967 -0.496 1.00 59.78 91 LEU A O 1
ATOM 742 N N . PRO A 1 92 ? -5.870 1.159 0.243 1.00 52.00 92 PRO A N 1
ATOM 743 C CA . PRO A 1 92 ? -7.205 1.097 0.819 1.00 52.00 92 PRO A CA 1
ATOM 744 C C . PRO A 1 92 ? -8.249 1.200 -0.305 1.00 52.00 92 PRO A C 1
ATOM 746 O O . PRO A 1 92 ? -8.358 2.223 -0.969 1.00 52.00 92 PRO A O 1
ATOM 749 N N . GLY A 1 93 ? -8.997 0.120 -0.550 1.00 46.84 93 GLY A N 1
ATOM 750 C CA . GLY A 1 93 ? -10.184 0.131 -1.423 1.00 46.84 93 GLY A CA 1
ATOM 751 C C . GLY A 1 93 ? -10.063 -0.584 -2.770 1.00 46.84 93 GLY A C 1
ATOM 752 O O . GLY A 1 93 ? -11.063 -0.745 -3.455 1.00 46.84 93 GLY A O 1
ATOM 753 N N . TRP A 1 94 ? -8.882 -1.070 -3.152 1.00 41.78 94 TRP A N 1
ATOM 754 C CA . TRP A 1 94 ? -8.661 -1.563 -4.514 1.00 41.78 94 TRP A CA 1
ATOM 755 C C . TRP A 1 94 ? -8.593 -3.089 -4.546 1.00 41.78 94 TRP A C 1
ATOM 757 O O . TRP A 1 94 ? -7.531 -3.698 -4.387 1.00 41.78 94 TRP A O 1
ATOM 767 N N . ARG A 1 95 ? -9.758 -3.709 -4.736 1.00 38.12 95 ARG A N 1
ATOM 768 C CA . ARG A 1 95 ? -9.889 -5.110 -5.142 1.00 38.12 95 ARG A CA 1
ATOM 769 C C . ARG A 1 95 ? -10.212 -5.084 -6.639 1.00 38.12 95 ARG A C 1
ATOM 771 O O . ARG A 1 95 ? -11.321 -4.712 -6.996 1.00 38.12 95 ARG A O 1
ATOM 778 N N . LEU A 1 96 ? -9.220 -5.380 -7.483 1.00 36.06 96 LEU A N 1
ATOM 779 C CA . LEU A 1 96 ? -9.511 -5.871 -8.835 1.00 36.06 96 LEU A CA 1
ATOM 780 C C . LEU A 1 96 ? -10.112 -7.274 -8.713 1.00 36.06 96 LEU A C 1
ATOM 782 O O . LEU A 1 96 ? -9.641 -8.015 -7.808 1.00 36.06 96 LEU A O 1
#

Radius of gyration: 22.8 Å; Cα contacts (8 Å, |Δi|>4): 36; chains: 1; bounding box: 57×60×36 Å

Foldseek 3Di:
DDDDPDPPPPPPPDDDDDPDDPVVPAAWPVVDDDDDDDDAPVPPGDALVVVVVVV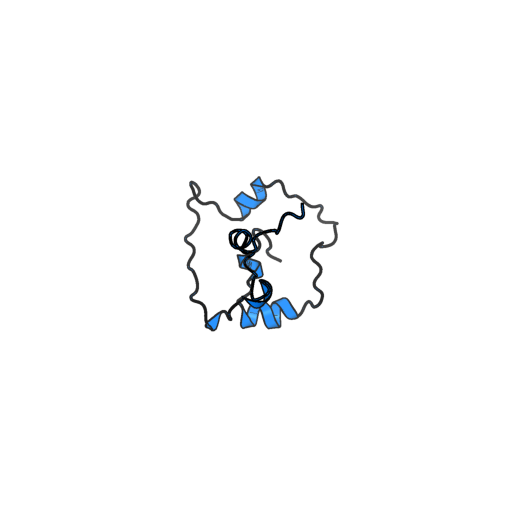PDDDDPPDPDPDDDPDPCCQPVPCCPGRVRCCVVPDRPDDD